Protein AF-A0A1Y2ZVZ2-F1 (afdb_monomer_lite)

Secondary structure (DSSP, 8-state):
-EEEEE-TTS-EEEEEEETTEEEEEEESSHHHHHHHHHHHHHHHHHGGG--HHHHHH--HHHHHHHT-HHHHHHTT--HHHHHHHHHHHHHHHHHTT-

Structure (mmCIF, N/CA/C/O backbone):
data_AF-A0A1Y2ZVZ2-F1
#
_entry.id   AF-A0A1Y2ZVZ2-F1
#
loop_
_atom_site.group_PDB
_atom_site.id
_atom_site.type_symbol
_atom_site.label_atom_id
_atom_site.label_alt_id
_atom_site.label_comp_id
_atom_site.label_asym_id
_atom_site.label_entity_id
_atom_site.label_seq_id
_atom_site.pdbx_PDB_ins_code
_atom_site.Cartn_x
_atom_site.Cartn_y
_atom_site.Cartn_z
_atom_site.occupancy
_atom_site.B_iso_or_equiv
_atom_site.auth_seq_id
_atom_site.auth_comp_id
_atom_site.auth_asym_id
_atom_site.auth_atom_id
_atom_site.pdbx_PDB_model_num
ATOM 1 N N . MET A 1 1 ? 9.977 -11.703 -2.933 1.00 66.88 1 MET A N 1
ATOM 2 C CA . MET A 1 1 ? 11.168 -11.322 -3.707 1.00 66.88 1 MET A CA 1
ATOM 3 C C . MET A 1 1 ? 10.697 -10.574 -4.926 1.00 66.88 1 MET A C 1
ATOM 5 O O . MET A 1 1 ? 9.974 -11.137 -5.746 1.00 66.88 1 MET A O 1
ATOM 9 N N . ALA A 1 2 ? 11.040 -9.295 -4.990 1.00 77.25 2 ALA A N 1
ATOM 10 C CA . ALA A 1 2 ? 10.897 -8.499 -6.187 1.00 77.25 2 ALA A CA 1
ATOM 11 C C . ALA A 1 2 ? 11.780 -9.041 -7.315 1.00 77.25 2 ALA A C 1
ATOM 13 O O . ALA A 1 2 ? 12.950 -9.361 -7.110 1.00 77.25 2 ALA A O 1
ATOM 14 N N . TYR A 1 3 ? 11.228 -9.098 -8.521 1.00 86.50 3 TYR A N 1
ATOM 15 C CA . TYR A 1 3 ? 11.958 -9.425 -9.734 1.00 86.50 3 TYR A CA 1
ATOM 16 C C . TYR A 1 3 ? 12.009 -8.208 -10.643 1.00 86.50 3 TYR A C 1
ATOM 18 O O . TYR A 1 3 ? 10.972 -7.665 -11.024 1.00 86.50 3 TYR A O 1
ATOM 26 N N . ILE A 1 4 ? 13.217 -7.801 -11.027 1.00 90.50 4 ILE A N 1
ATOM 27 C CA . ILE A 1 4 ? 13.415 -6.744 -12.015 1.00 90.50 4 ILE A CA 1
ATOM 28 C C . ILE A 1 4 ? 13.720 -7.394 -13.361 1.00 90.50 4 ILE A C 1
ATOM 30 O O . ILE A 1 4 ? 14.739 -8.060 -13.528 1.00 90.50 4 ILE A O 1
ATOM 34 N N . ARG A 1 5 ? 12.821 -7.216 -14.329 1.00 88.62 5 ARG A N 1
ATOM 35 C CA . ARG A 1 5 ? 12.978 -7.705 -15.698 1.00 88.62 5 ARG A CA 1
ATOM 36 C C . ARG A 1 5 ? 13.330 -6.538 -16.629 1.00 88.62 5 ARG A C 1
ATOM 38 O O . ARG A 1 5 ? 12.515 -5.621 -16.750 1.00 88.62 5 ARG A O 1
ATOM 45 N N . PRO A 1 6 ? 14.480 -6.563 -17.321 1.00 88.94 6 PRO A N 1
ATOM 46 C CA . PRO A 1 6 ? 14.759 -5.603 -18.383 1.00 88.94 6 PRO A CA 1
ATOM 47 C C . PRO A 1 6 ? 13.817 -5.840 -19.573 1.00 88.94 6 PRO A C 1
ATOM 49 O O . PRO A 1 6 ? 13.487 -6.980 -19.908 1.00 88.94 6 PRO A O 1
ATOM 52 N N . LEU A 1 7 ? 13.362 -4.759 -20.196 1.00 89.00 7 LEU A N 1
ATOM 53 C CA . LEU A 1 7 ? 12.498 -4.757 -21.372 1.00 89.00 7 LEU A CA 1
ATOM 54 C C . LEU A 1 7 ? 13.280 -4.267 -22.597 1.00 89.00 7 LEU A C 1
ATOM 56 O O . LEU A 1 7 ? 14.210 -3.472 -22.480 1.00 89.00 7 LEU A O 1
ATOM 60 N N . ALA A 1 8 ? 12.864 -4.708 -23.787 1.00 79.81 8 ALA A N 1
ATOM 61 C CA . ALA A 1 8 ? 13.531 -4.397 -25.057 1.00 79.81 8 ALA A CA 1
ATOM 62 C C . ALA A 1 8 ? 13.556 -2.895 -25.417 1.00 79.81 8 ALA A C 1
ATOM 64 O O . ALA A 1 8 ? 14.298 -2.481 -26.296 1.00 79.81 8 ALA A O 1
ATOM 65 N N . ASN A 1 9 ? 12.757 -2.074 -24.736 1.00 83.81 9 ASN A N 1
ATOM 66 C CA . ASN A 1 9 ? 12.656 -0.628 -24.924 1.00 83.81 9 ASN A CA 1
ATOM 67 C C . ASN A 1 9 ? 13.546 0.172 -23.949 1.00 83.81 9 ASN A C 1
ATOM 69 O O . ASN A 1 9 ? 13.205 1.307 -23.624 1.00 83.81 9 ASN A O 1
ATOM 73 N N . ASN A 1 10 ? 14.620 -0.419 -23.417 1.00 85.19 10 ASN A N 1
ATOM 74 C CA . ASN A 1 10 ? 15.478 0.149 -22.363 1.00 85.19 10 ASN A CA 1
ATOM 75 C C . ASN A 1 10 ? 14.755 0.498 -21.047 1.00 85.19 10 ASN A C 1
ATOM 77 O O . ASN A 1 10 ? 15.304 1.214 -20.214 1.00 85.19 10 ASN A O 1
ATOM 81 N N . HIS A 1 11 ? 13.542 -0.012 -20.829 1.00 92.25 11 HIS A N 1
ATOM 82 C CA . HIS A 1 11 ? 12.857 0.119 -19.547 1.00 92.25 11 HIS A CA 1
ATOM 83 C C . HIS A 1 11 ? 13.074 -1.125 -18.683 1.00 92.25 11 HIS A C 1
ATOM 85 O O . HIS A 1 11 ? 13.473 -2.191 -19.145 1.00 92.25 11 HIS A O 1
ATOM 91 N N . PHE A 1 12 ? 12.756 -0.999 -17.404 1.00 92.62 12 PHE A N 1
ATOM 92 C CA . PHE A 1 12 ? 12.868 -2.041 -16.399 1.00 92.62 12 PHE A CA 1
ATOM 93 C C . PHE A 1 12 ? 11.501 -2.243 -15.765 1.00 92.62 12 PHE A C 1
ATOM 95 O O . PHE A 1 12 ? 10.906 -1.307 -15.236 1.00 92.62 12 PHE A O 1
ATOM 102 N N . ARG A 1 13 ? 10.980 -3.466 -15.818 1.00 92.81 13 ARG A N 1
ATOM 103 C CA . ARG A 1 13 ? 9.747 -3.845 -15.133 1.00 92.81 13 ARG A CA 1
ATOM 104 C C . ARG A 1 13 ? 10.093 -4.427 -13.775 1.00 92.81 13 ARG A C 1
ATOM 106 O O . ARG A 1 13 ? 10.751 -5.457 -13.709 1.00 92.81 13 ARG A O 1
ATOM 113 N N . ALA A 1 14 ? 9.614 -3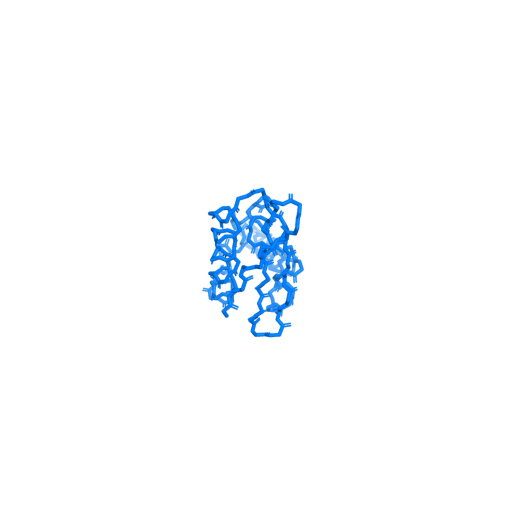.797 -12.717 1.00 93.31 14 ALA A N 1
ATOM 114 C CA . ALA A 1 14 ? 9.596 -4.383 -11.392 1.00 93.31 14 ALA A CA 1
ATOM 115 C C . ALA A 1 14 ? 8.316 -5.203 -11.212 1.00 93.31 14 ALA A C 1
ATOM 117 O O . ALA A 1 14 ? 7.225 -4.712 -11.503 1.00 93.31 14 ALA A O 1
ATOM 118 N N . ASP A 1 15 ? 8.450 -6.435 -10.737 1.00 91.44 15 ASP A N 1
ATOM 119 C CA . ASP A 1 15 ? 7.355 -7.340 -10.393 1.00 91.44 15 ASP A CA 1
ATOM 120 C C . ASP A 1 15 ? 7.528 -7.773 -8.934 1.00 91.44 15 ASP A C 1
ATOM 122 O O . ASP A 1 15 ? 8.496 -8.444 -8.580 1.00 91.44 15 ASP A O 1
ATOM 126 N N . VAL A 1 16 ? 6.615 -7.346 -8.068 1.00 90.31 16 VAL A N 1
ATOM 127 C CA . VAL A 1 16 ? 6.599 -7.686 -6.647 1.00 90.31 16 VAL A CA 1
ATOM 128 C C . VAL A 1 16 ? 5.500 -8.706 -6.416 1.00 90.31 16 VAL A C 1
ATOM 130 O O . VAL A 1 16 ? 4.320 -8.419 -6.631 1.00 90.31 16 VAL A O 1
ATOM 133 N N . ARG A 1 17 ? 5.899 -9.899 -5.965 1.00 89.06 17 ARG A N 1
ATOM 134 C CA . ARG A 1 17 ? 4.988 -10.971 -5.554 1.00 89.06 17 ARG A CA 1
ATOM 135 C C . ARG A 1 17 ? 5.282 -11.378 -4.124 1.00 89.06 17 ARG A C 1
ATOM 137 O O . ARG A 1 17 ? 6.348 -11.930 -3.838 1.00 89.06 17 ARG A O 1
ATOM 144 N N . MET A 1 18 ? 4.343 -11.105 -3.225 1.00 85.94 18 MET A N 1
ATOM 145 C CA . MET A 1 18 ? 4.498 -11.427 -1.809 1.00 85.94 18 MET A CA 1
ATOM 146 C C . MET A 1 18 ? 3.136 -11.605 -1.138 1.00 85.94 18 MET A C 1
ATOM 148 O O . MET A 1 18 ? 2.248 -10.791 -1.341 1.00 85.94 18 MET A O 1
ATOM 152 N N . LYS A 1 19 ? 2.962 -12.669 -0.338 1.00 80.56 19 LYS A N 1
ATOM 153 C CA . LYS A 1 19 ? 1.718 -12.948 0.414 1.00 80.56 19 LYS A CA 1
ATOM 154 C C . LYS A 1 19 ? 0.426 -12.892 -0.436 1.00 80.56 19 LYS A C 1
ATOM 156 O O . LYS A 1 19 ? -0.600 -12.421 0.029 1.00 80.56 19 LYS A O 1
ATOM 161 N N . GLY A 1 20 ? 0.474 -13.340 -1.695 1.00 83.06 20 GLY A N 1
ATOM 162 C CA . GLY A 1 20 ? -0.676 -13.293 -2.617 1.00 83.06 20 GLY A CA 1
ATOM 163 C C . GLY A 1 20 ? -0.910 -11.938 -3.301 1.00 83.06 20 GLY A C 1
ATOM 164 O O . GLY A 1 20 ? -1.729 -11.849 -4.210 1.00 83.06 20 GLY A O 1
ATOM 165 N N . ILE A 1 21 ? -0.149 -10.905 -2.937 1.00 86.38 21 ILE A N 1
ATOM 166 C CA . ILE A 1 21 ? -0.171 -9.590 -3.581 1.00 86.38 21 ILE A CA 1
ATOM 167 C C . ILE A 1 21 ? 0.755 -9.621 -4.792 1.00 86.38 21 ILE A C 1
ATOM 169 O O . ILE A 1 21 ? 1.909 -10.046 -4.690 1.00 86.38 21 ILE A O 1
ATOM 173 N N . VAL A 1 22 ? 0.248 -9.147 -5.931 1.00 89.19 22 VAL A N 1
ATOM 174 C CA . VAL A 1 22 ? 1.002 -9.000 -7.179 1.00 89.19 22 VAL A CA 1
ATOM 175 C C . VAL A 1 22 ? 0.909 -7.549 -7.632 1.00 89.19 22 VAL A C 1
ATOM 177 O O . VAL A 1 22 ? -0.157 -7.080 -8.025 1.00 89.19 22 VAL A O 1
ATOM 180 N N . LYS A 1 23 ? 2.033 -6.833 -7.601 1.00 88.62 23 LYS A N 1
ATOM 181 C CA . LYS A 1 23 ? 2.144 -5.463 -8.114 1.00 88.62 23 LYS A CA 1
ATOM 182 C C . LYS A 1 23 ? 3.280 -5.410 -9.117 1.00 88.62 23 LYS A C 1
ATOM 184 O O . LYS A 1 23 ? 4.334 -6.001 -8.909 1.00 88.62 23 LYS A O 1
ATOM 189 N N . ASN A 1 24 ? 3.077 -4.699 -10.216 1.00 91.19 24 ASN A N 1
ATOM 190 C CA . ASN A 1 24 ? 4.123 -4.517 -11.206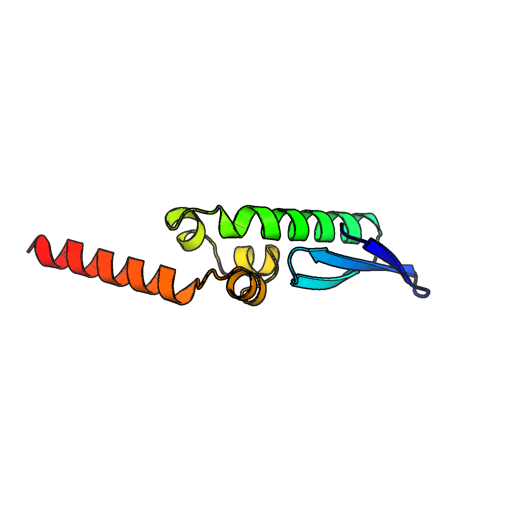 1.00 91.19 24 ASN A CA 1
ATOM 191 C C . ASN A 1 24 ? 4.079 -3.116 -11.803 1.00 91.19 24 ASN A C 1
ATOM 193 O O . ASN A 1 24 ? 3.006 -2.540 -11.962 1.00 91.19 24 ASN A O 1
ATOM 197 N N . LYS A 1 25 ? 5.256 -2.572 -12.107 1.00 90.06 25 LYS A N 1
ATOM 198 C CA . LYS A 1 25 ? 5.404 -1.232 -12.675 1.00 90.06 25 LYS A CA 1
ATOM 199 C C . LYS A 1 25 ? 6.680 -1.143 -13.503 1.00 90.06 25 LYS A C 1
ATOM 201 O O . LYS A 1 25 ? 7.667 -1.821 -13.222 1.00 90.06 25 LYS A O 1
ATOM 206 N N . THR A 1 26 ? 6.647 -0.337 -14.556 1.00 92.94 26 THR A N 1
ATOM 207 C CA . THR A 1 26 ? 7.780 -0.109 -15.460 1.00 92.94 26 THR A CA 1
ATOM 208 C C . THR A 1 26 ? 8.459 1.221 -15.172 1.00 92.94 26 THR A C 1
ATOM 210 O O . THR A 1 26 ? 7.790 2.220 -14.922 1.00 92.94 26 THR A O 1
ATOM 213 N N . PHE A 1 27 ? 9.786 1.232 -15.255 1.00 93.25 27 PHE A N 1
ATOM 214 C CA . PHE A 1 27 ? 10.646 2.368 -14.946 1.00 93.25 27 PHE A CA 1
ATOM 215 C C . PHE A 1 27 ? 11.716 2.549 -16.023 1.00 93.25 27 PHE A C 1
ATOM 217 O O . PHE A 1 27 ? 12.106 1.571 -16.656 1.00 93.25 27 PHE A O 1
ATOM 224 N N . PRO A 1 28 ? 12.234 3.768 -16.224 1.00 92.69 28 PRO A N 1
ATOM 225 C CA . PRO A 1 28 ? 13.289 4.016 -17.205 1.00 92.69 28 PRO A CA 1
ATOM 226 C C . PRO A 1 28 ? 14.667 3.499 -16.758 1.00 92.69 28 PRO A C 1
ATOM 228 O O . PRO A 1 28 ? 15.548 3.323 -17.589 1.00 92.69 28 PRO A O 1
ATOM 231 N N . THR A 1 29 ? 14.881 3.244 -15.460 1.00 93.19 29 THR A N 1
ATOM 232 C CA . THR A 1 29 ? 16.165 2.749 -14.937 1.00 93.19 29 THR A CA 1
ATOM 233 C C . THR A 1 29 ? 15.977 1.595 -13.957 1.00 93.19 29 THR A C 1
ATOM 235 O O . THR A 1 29 ? 14.969 1.508 -13.249 1.00 93.19 29 THR A O 1
ATOM 238 N N . GLN A 1 30 ? 16.981 0.716 -13.887 1.00 91.81 30 GLN A N 1
ATOM 239 C CA . GLN A 1 30 ? 16.994 -0.419 -12.963 1.00 91.81 30 GLN A CA 1
ATOM 240 C C . GLN A 1 30 ? 16.947 0.037 -11.504 1.00 91.81 30 GLN A C 1
ATOM 242 O O . GLN A 1 30 ? 16.250 -0.572 -10.701 1.00 91.81 30 GLN A O 1
ATOM 247 N N . ILE A 1 31 ? 17.654 1.123 -11.171 1.00 92.75 31 ILE A N 1
ATOM 248 C CA . ILE A 1 31 ? 17.720 1.664 -9.807 1.00 92.75 31 ILE A CA 1
ATOM 249 C C . ILE A 1 31 ? 16.327 2.094 -9.339 1.00 92.75 31 ILE A C 1
ATOM 251 O O . ILE A 1 31 ? 15.921 1.746 -8.235 1.00 92.75 31 ILE A O 1
ATOM 255 N N . LEU A 1 32 ? 15.563 2.786 -10.193 1.00 93.12 32 LEU A N 1
ATOM 256 C CA . LEU A 1 32 ? 14.192 3.190 -9.869 1.00 93.12 32 LEU A CA 1
ATOM 257 C C . LEU A 1 32 ? 13.263 1.982 -9.727 1.00 93.12 32 LEU A C 1
ATOM 259 O O . LEU A 1 32 ? 12.457 1.938 -8.800 1.00 93.12 32 LEU A O 1
ATOM 263 N N . ALA A 1 33 ? 13.403 0.988 -10.609 1.00 92.38 33 ALA A N 1
ATOM 264 C CA . ALA A 1 33 ? 12.637 -0.250 -10.524 1.00 92.38 33 ALA A CA 1
ATOM 265 C C . ALA A 1 33 ? 12.915 -1.001 -9.215 1.00 92.38 33 ALA A C 1
ATOM 267 O O . ALA A 1 33 ? 11.979 -1.423 -8.541 1.00 92.38 33 ALA A O 1
ATOM 268 N N . GLN A 1 34 ? 14.189 -1.117 -8.834 1.00 92.00 34 GLN A N 1
ATOM 269 C CA . GLN A 1 34 ? 14.611 -1.774 -7.602 1.00 92.00 34 GLN A CA 1
ATOM 270 C C . GLN A 1 34 ? 14.128 -1.015 -6.364 1.00 92.00 34 GLN A C 1
ATOM 272 O O . GLN A 1 34 ? 13.543 -1.630 -5.479 1.00 92.00 34 GLN A O 1
ATOM 277 N N . ALA A 1 35 ? 14.315 0.308 -6.318 1.00 92.94 35 ALA A N 1
ATOM 278 C CA . ALA A 1 35 ? 13.892 1.139 -5.192 1.00 92.94 35 ALA A CA 1
ATOM 279 C C . ALA A 1 35 ? 12.372 1.101 -4.986 1.00 92.94 35 ALA A C 1
ATOM 281 O O . ALA A 1 35 ? 11.900 0.992 -3.856 1.00 92.94 35 ALA A O 1
ATOM 282 N N . TRP A 1 36 ? 11.593 1.145 -6.072 1.00 93.12 36 TRP A N 1
ATOM 283 C CA . TRP A 1 36 ? 10.146 0.974 -5.983 1.00 93.12 36 TRP A CA 1
ATOM 284 C C . TRP A 1 36 ? 9.778 -0.414 -5.462 1.00 93.12 36 TRP A C 1
ATOM 286 O O . TRP A 1 36 ? 8.930 -0.529 -4.583 1.00 93.12 36 TRP A O 1
ATOM 296 N N . ALA A 1 37 ? 10.418 -1.464 -5.973 1.00 92.25 37 ALA A N 1
ATOM 297 C CA . ALA A 1 37 ? 10.088 -2.822 -5.579 1.00 92.25 37 ALA A CA 1
ATOM 298 C C . ALA A 1 37 ? 10.406 -3.094 -4.100 1.00 92.25 37 ALA A C 1
ATOM 300 O O . ALA A 1 37 ? 9.573 -3.658 -3.395 1.00 92.25 37 ALA A O 1
ATOM 301 N N . ASP A 1 38 ? 11.561 -2.619 -3.626 1.00 92.12 38 ASP A N 1
ATOM 302 C CA . ASP A 1 38 ? 11.977 -2.709 -2.224 1.00 92.12 38 ASP A CA 1
ATOM 303 C C . ASP A 1 38 ? 11.006 -1.952 -1.308 1.00 92.12 38 ASP A C 1
ATOM 305 O O . ASP A 1 38 ? 10.538 -2.491 -0.305 1.00 92.12 38 ASP A O 1
ATOM 309 N N . LYS A 1 39 ? 10.585 -0.748 -1.726 1.00 91.69 39 LYS A N 1
ATOM 310 C CA . LYS A 1 39 ? 9.567 0.034 -1.018 1.00 91.69 39 LYS A CA 1
ATOM 311 C C . LYS A 1 39 ? 8.240 -0.718 -0.906 1.00 91.69 39 LYS A C 1
ATOM 313 O O . LYS A 1 39 ? 7.683 -0.773 0.184 1.00 91.69 39 LYS A O 1
ATOM 318 N N . ILE A 1 40 ? 7.743 -1.317 -1.990 1.00 91.75 40 ILE A N 1
ATOM 319 C CA . ILE A 1 40 ? 6.493 -2.095 -1.956 1.00 91.75 40 ILE A CA 1
ATOM 320 C C . ILE A 1 40 ? 6.645 -3.341 -1.074 1.00 91.75 40 ILE A C 1
ATOM 322 O O . ILE A 1 40 ? 5.751 -3.635 -0.281 1.00 91.75 40 ILE A O 1
ATOM 326 N N . GLU A 1 41 ? 7.766 -4.065 -1.158 1.00 90.94 41 GLU A N 1
ATOM 327 C CA . GLU A 1 41 ? 8.025 -5.215 -0.279 1.00 90.94 41 GLU A CA 1
ATOM 328 C C . GLU A 1 41 ? 8.073 -4.805 1.199 1.00 90.94 41 GLU A C 1
ATOM 330 O O . GLU A 1 41 ? 7.542 -5.521 2.053 1.00 90.94 41 GLU A O 1
ATOM 335 N N . LEU A 1 42 ? 8.662 -3.647 1.509 1.00 90.81 42 LEU A N 1
ATOM 336 C CA . LEU A 1 42 ? 8.652 -3.076 2.850 1.00 90.81 42 LEU A CA 1
ATOM 337 C C . LEU A 1 42 ? 7.228 -2.705 3.276 1.00 90.81 42 LEU A C 1
ATOM 339 O O . LEU A 1 42 ? 6.799 -3.123 4.345 1.00 90.81 4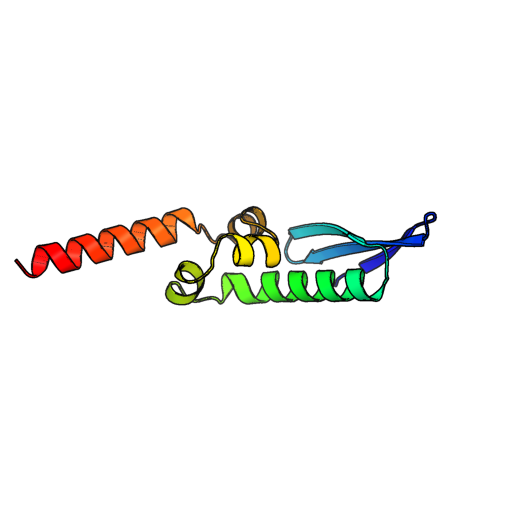2 LE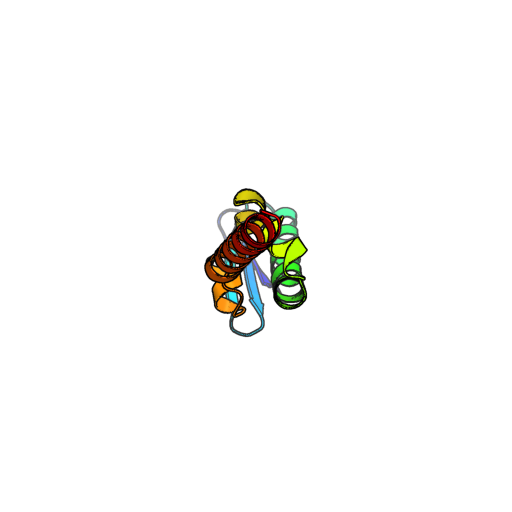U A O 1
ATOM 343 N N . SER A 1 43 ? 6.460 -2.007 2.439 1.00 91.06 43 SER A N 1
ATOM 344 C CA . SER A 1 43 ? 5.068 -1.649 2.730 1.00 91.06 43 SER A CA 1
ATOM 345 C C . SER A 1 43 ? 4.200 -2.880 3.007 1.00 91.06 43 SER A C 1
ATOM 347 O O . SER A 1 43 ? 3.478 -2.891 3.999 1.00 91.06 43 SER A O 1
ATOM 349 N N . ILE A 1 44 ? 4.339 -3.962 2.233 1.00 90.56 44 ILE A N 1
ATOM 350 C CA . ILE A 1 44 ? 3.628 -5.237 2.464 1.00 90.56 44 ILE A CA 1
ATOM 351 C C . ILE A 1 44 ? 3.940 -5.839 3.844 1.00 90.56 44 ILE A C 1
ATOM 353 O O . ILE A 1 44 ? 3.096 -6.504 4.450 1.00 90.56 44 ILE A O 1
ATOM 357 N N . LYS A 1 45 ? 5.158 -5.634 4.352 1.00 89.44 45 LYS A N 1
ATOM 358 C CA . LYS A 1 45 ? 5.566 -6.094 5.687 1.00 89.44 45 LYS A CA 1
ATOM 359 C C . LYS A 1 45 ? 5.122 -5.134 6.786 1.00 89.44 45 LYS A C 1
ATOM 361 O O . LYS A 1 45 ? 4.754 -5.597 7.859 1.00 89.44 45 LYS A O 1
ATOM 366 N N . THR A 1 46 ? 5.158 -3.831 6.531 1.00 90.50 46 THR A N 1
ATOM 367 C CA . THR A 1 46 ? 4.918 -2.796 7.539 1.00 90.50 46 THR A CA 1
ATOM 368 C C . THR A 1 46 ? 3.434 -2.528 7.757 1.00 90.50 46 THR A C 1
ATOM 370 O O . THR A 1 46 ? 3.025 -2.475 8.906 1.00 90.50 46 THR A O 1
ATOM 373 N N . ILE A 1 47 ? 2.617 -2.425 6.699 1.00 90.06 47 ILE A N 1
ATOM 374 C CA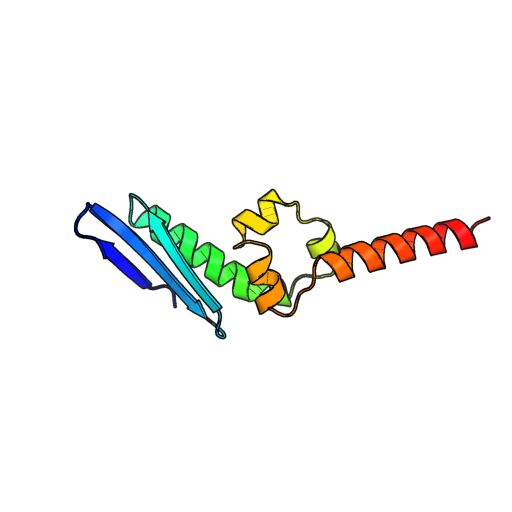 . ILE A 1 47 ? 1.176 -2.102 6.779 1.00 90.06 47 ILE A CA 1
ATOM 375 C C . ILE A 1 47 ? 0.412 -2.935 7.825 1.00 90.06 47 ILE A C 1
ATOM 377 O O . ILE A 1 47 ? -0.238 -2.324 8.669 1.00 90.06 47 ILE A O 1
ATOM 381 N N . PRO A 1 48 ? 0.500 -4.282 7.856 1.00 87.50 48 PRO A N 1
ATOM 382 C CA . PRO A 1 48 ? -0.224 -5.078 8.854 1.00 87.50 48 PRO A CA 1
ATOM 383 C C . PRO A 1 48 ? 0.324 -4.932 10.284 1.00 87.50 48 PRO A C 1
ATOM 385 O O . PRO A 1 48 ? -0.311 -5.390 11.225 1.00 87.50 48 PRO A O 1
ATOM 388 N N . ASN A 1 49 ? 1.504 -4.329 10.455 1.00 89.38 49 ASN A N 1
ATOM 389 C CA . ASN A 1 49 ? 2.118 -4.047 11.754 1.00 89.38 49 ASN A CA 1
ATOM 390 C C . ASN A 1 49 ? 1.974 -2.571 12.168 1.00 89.38 49 ASN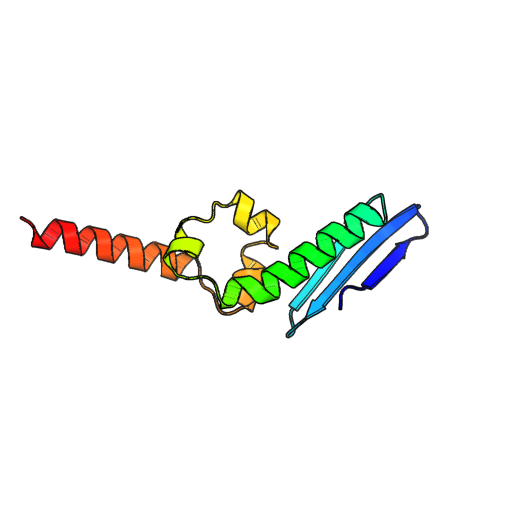 A C 1
ATOM 392 O O . ASN A 1 49 ? 2.481 -2.189 13.221 1.00 89.38 49 ASN A O 1
ATOM 396 N N . LEU A 1 50 ? 1.341 -1.724 11.347 1.00 88.62 50 LEU A N 1
ATOM 397 C CA . LEU A 1 50 ? 1.109 -0.328 11.700 1.00 88.62 50 LEU A CA 1
ATOM 398 C C . LEU A 1 50 ? -0.006 -0.224 12.736 1.00 88.62 50 LEU A C 1
ATOM 400 O O . LEU A 1 50 ? -1.064 -0.835 12.609 1.00 88.62 50 LEU A O 1
ATOM 404 N N . GLU A 1 51 ? 0.217 0.621 13.736 1.00 87.62 51 GLU A N 1
ATOM 405 C CA . GLU A 1 51 ? -0.817 0.962 14.702 1.00 87.62 51 GLU A CA 1
ATOM 406 C C . GLU A 1 51 ? -1.879 1.874 14.081 1.00 87.62 51 GLU A C 1
ATOM 408 O O . GLU A 1 51 ? -1.620 2.635 13.144 1.00 87.62 51 GLU A O 1
ATOM 413 N N . GLN A 1 52 ? -3.073 1.860 14.670 1.00 83.69 52 GLN A N 1
ATOM 414 C CA . GLN A 1 52 ? -4.201 2.685 14.243 1.00 83.69 52 GLN A CA 1
ATOM 415 C C . GLN A 1 52 ? -3.830 4.172 14.122 1.00 83.69 52 GLN A C 1
ATOM 417 O O . GLN A 1 52 ? -4.162 4.801 13.121 1.00 83.69 52 GLN A O 1
ATOM 422 N N . SER A 1 53 ? -3.069 4.721 15.072 1.00 85.69 53 SER A N 1
ATOM 423 C CA . SER A 1 53 ? -2.591 6.112 15.030 1.00 85.69 53 SER A CA 1
ATOM 424 C C . SER A 1 53 ? -1.709 6.410 13.815 1.00 85.69 53 SER A C 1
ATOM 426 O O . SER A 1 53 ? -1.806 7.489 13.237 1.00 85.69 53 SER A O 1
ATOM 428 N N . GLN A 1 54 ? -0.868 5.457 13.401 1.00 89.19 54 GLN A N 1
ATOM 429 C CA . GLN A 1 54 ? -0.018 5.604 12.218 1.00 89.19 54 GLN A CA 1
ATOM 430 C C . GLN A 1 54 ? -0.862 5.544 10.945 1.00 89.19 54 GLN A C 1
ATOM 432 O O . GLN A 1 54 ? -0.720 6.401 10.082 1.00 89.19 54 GLN A O 1
ATOM 437 N N . LEU A 1 55 ? -1.795 4.590 10.860 1.00 88.19 55 LEU A N 1
ATOM 438 C CA . LEU A 1 55 ? -2.716 4.446 9.725 1.00 88.19 55 LEU A CA 1
ATOM 439 C C . LEU A 1 55 ? -3.615 5.678 9.541 1.00 88.19 55 LEU A C 1
ATOM 441 O O . LEU A 1 55 ? -3.918 6.063 8.414 1.00 88.19 55 LEU A O 1
ATOM 445 N N . LEU A 1 56 ? -4.011 6.321 10.641 1.00 87.44 56 LEU A N 1
ATOM 446 C CA . LEU A 1 56 ? -4.769 7.575 10.635 1.00 87.44 56 LEU A CA 1
ATOM 447 C C . LEU A 1 56 ? -3.929 8.778 10.191 1.00 87.44 56 LEU A C 1
ATOM 449 O O . LEU A 1 56 ? -4.479 9.698 9.589 1.00 87.44 56 LEU A O 1
ATOM 453 N N . ALA A 1 57 ? -2.626 8.771 10.483 1.00 89.12 57 ALA A N 1
ATOM 454 C CA . ALA A 1 57 ? -1.698 9.834 10.105 1.00 89.12 57 ALA A CA 1
ATOM 455 C C . ALA A 1 57 ? -1.259 9.767 8.631 1.00 89.12 57 ALA A C 1
ATOM 457 O O . ALA A 1 57 ? -0.718 10.746 8.120 1.00 89.12 57 ALA A O 1
ATOM 458 N N . LEU A 1 58 ? -1.488 8.641 7.945 1.00 89.31 58 LEU A N 1
ATOM 459 C CA . LEU A 1 58 ? -1.178 8.501 6.523 1.00 89.31 58 LEU A CA 1
ATOM 460 C C . LEU A 1 58 ? -2.067 9.416 5.672 1.00 89.31 58 LEU A C 1
ATOM 462 O O . LEU A 1 58 ? -3.303 9.336 5.719 1.00 89.31 58 LEU A O 1
ATOM 466 N N . SER A 1 59 ? -1.425 10.231 4.837 1.00 89.94 59 SER A N 1
ATOM 467 C CA . SER A 1 59 ? -2.096 11.021 3.805 1.00 89.94 59 SER A CA 1
ATOM 468 C C . SER A 1 59 ? -2.386 10.160 2.575 1.00 89.94 59 SER A C 1
ATOM 470 O O . SER A 1 59 ? -1.766 9.117 2.369 1.00 89.94 59 SER A O 1
ATOM 472 N N . ASP A 1 60 ? -3.273 10.618 1.693 1.00 88.31 60 ASP A N 1
ATOM 473 C CA . ASP A 1 60 ? -3.572 9.914 0.436 1.00 88.31 60 ASP A CA 1
ATOM 474 C C . ASP A 1 60 ? -2.320 9.748 -0.447 1.00 88.31 60 ASP A C 1
ATOM 476 O O . ASP A 1 60 ? -2.136 8.716 -1.089 1.00 88.31 60 ASP A O 1
ATOM 480 N N . ALA A 1 61 ? -1.397 10.718 -0.399 1.00 89.44 61 ALA A N 1
ATOM 481 C CA . ALA A 1 61 ? -0.096 10.632 -1.063 1.00 89.44 61 ALA A CA 1
ATOM 482 C C . ALA A 1 61 ? 0.816 9.544 -0.464 1.00 89.44 61 ALA A C 1
ATOM 484 O O . ALA A 1 61 ? 1.521 8.858 -1.206 1.00 89.44 61 ALA A O 1
ATOM 485 N N . ASP A 1 62 ? 0.797 9.356 0.859 1.00 89.50 62 ASP A N 1
ATOM 486 C CA . ASP A 1 62 ? 1.558 8.289 1.516 1.00 89.50 62 ASP A CA 1
ATOM 487 C C . ASP A 1 62 ? 0.986 6.924 1.136 1.00 89.50 62 ASP A C 1
ATOM 489 O O . ASP A 1 62 ? 1.732 6.021 0.757 1.00 89.50 62 ASP A O 1
ATOM 493 N N . ILE A 1 63 ? -0.344 6.803 1.158 1.00 89.81 63 ILE A N 1
ATOM 494 C CA . ILE A 1 63 ? -1.071 5.590 0.779 1.00 89.81 63 ILE A CA 1
ATOM 495 C C . ILE A 1 63 ? -0.753 5.199 -0.669 1.00 89.81 63 ILE A C 1
ATOM 497 O O . ILE A 1 63 ? -0.384 4.048 -0.918 1.00 89.81 63 ILE A O 1
ATOM 501 N N . ASP A 1 64 ? -0.816 6.141 -1.616 1.00 89.38 64 ASP A N 1
ATOM 502 C CA . ASP A 1 64 ? -0.419 5.912 -3.013 1.00 89.38 64 ASP A CA 1
ATOM 503 C C . ASP A 1 64 ? 1.039 5.440 -3.111 1.00 89.38 64 ASP A C 1
ATOM 505 O O . ASP A 1 64 ? 1.341 4.406 -3.714 1.00 89.38 64 ASP A O 1
ATOM 509 N N . SER A 1 65 ? 1.944 6.133 -2.416 1.00 87.19 65 SER A N 1
ATOM 510 C CA . SER A 1 65 ? 3.373 5.826 -2.446 1.00 87.19 65 SER A CA 1
ATOM 511 C C . SER A 1 65 ? 3.727 4.479 -1.802 1.00 87.19 65 SER A C 1
ATOM 513 O O . SER A 1 65 ? 4.758 3.892 -2.143 1.00 87.19 65 SER A O 1
ATOM 515 N N . MET A 1 66 ? 2.896 3.977 -0.886 1.00 88.12 66 MET A N 1
ATOM 516 C CA . MET A 1 66 ? 3.026 2.652 -0.269 1.00 88.12 66 MET A CA 1
ATOM 517 C C . MET A 1 66 ? 2.459 1.520 -1.137 1.00 88.12 66 MET A C 1
ATOM 519 O O . MET A 1 66 ? 2.701 0.356 -0.835 1.00 88.12 66 MET A O 1
ATOM 523 N N . GLY A 1 67 ? 1.751 1.828 -2.228 1.00 86.69 67 GLY A N 1
ATOM 524 C CA . GLY A 1 67 ? 1.177 0.833 -3.144 1.00 86.69 67 GLY A CA 1
ATOM 525 C C . GLY A 1 67 ? -0.321 0.993 -3.415 1.00 86.69 67 GLY A C 1
ATOM 526 O O . GLY A 1 67 ? -0.901 0.142 -4.103 1.00 86.69 67 GLY A O 1
ATOM 527 N N . GLY A 1 68 ? -0.919 2.075 -2.910 1.00 89.81 68 GLY A N 1
ATOM 528 C CA . GLY A 1 68 ? -2.320 2.443 -3.079 1.00 89.81 68 GLY A CA 1
ATOM 529 C C . GLY A 1 68 ? -3.254 1.760 -2.084 1.00 89.81 68 GLY A C 1
ATOM 530 O O . GLY A 1 68 ? -2.906 0.759 -1.462 1.00 89.81 68 GLY A O 1
ATOM 531 N N . GLU A 1 69 ? -4.479 2.273 -1.972 1.00 88.94 69 GLU A N 1
ATOM 532 C CA . GLU A 1 69 ? -5.514 1.760 -1.059 1.00 88.94 69 GLU A CA 1
ATOM 533 C C . GLU A 1 69 ? -5.836 0.276 -1.280 1.00 88.94 69 GLU A C 1
ATOM 535 O O . GLU A 1 69 ? -6.143 -0.449 -0.335 1.00 88.94 69 GLU A O 1
ATOM 540 N N . GLU A 1 70 ? -5.728 -0.203 -2.522 1.00 88.56 70 GLU A N 1
ATOM 541 C CA . GLU A 1 70 ? -5.901 -1.621 -2.843 1.00 88.56 70 GLU A CA 1
ATOM 542 C C . GLU A 1 70 ? -4.942 -2.512 -2.052 1.00 88.56 70 GLU A C 1
ATOM 544 O O . GLU A 1 70 ? -5.328 -3.601 -1.638 1.00 88.56 70 GLU A O 1
ATOM 549 N N . LEU A 1 71 ? -3.705 -2.056 -1.821 1.00 89.19 71 LEU A N 1
ATOM 550 C CA . LEU A 1 71 ? -2.722 -2.825 -1.068 1.00 89.19 71 LEU A CA 1
ATOM 551 C C . LEU A 1 71 ? -3.159 -3.009 0.386 1.00 89.19 71 LEU A C 1
ATOM 553 O O . LEU A 1 71 ? -3.040 -4.103 0.929 1.00 89.19 71 LEU A O 1
ATOM 557 N N . PHE A 1 72 ? -3.691 -1.950 0.996 1.00 91.00 72 PHE A N 1
ATOM 558 C CA . PHE A 1 72 ? -4.204 -1.985 2.362 1.00 91.00 72 PHE A CA 1
ATOM 559 C C . PHE A 1 72 ? -5.381 -2.955 2.460 1.00 91.00 72 PHE A C 1
ATOM 561 O O . PHE A 1 72 ? -5.359 -3.848 3.302 1.00 91.00 72 PHE A O 1
ATOM 568 N N . LYS A 1 73 ? -6.329 -2.885 1.516 1.00 89.06 73 LYS A N 1
ATOM 569 C CA . LYS A 1 73 ? -7.453 -3.831 1.438 1.00 89.06 73 LYS A CA 1
ATOM 570 C C . LYS A 1 73 ? -6.995 -5.282 1.269 1.00 89.06 73 LYS A C 1
ATOM 572 O O . LYS A 1 73 ? -7.522 -6.165 1.932 1.00 89.06 73 LYS A O 1
ATOM 577 N N . GLN A 1 74 ? -5.999 -5.542 0.419 1.00 89.00 74 GLN A N 1
ATOM 578 C CA . GLN A 1 74 ? -5.432 -6.889 0.243 1.00 89.00 74 GLN A CA 1
ATOM 579 C C . GLN A 1 74 ? -4.720 -7.416 1.496 1.00 89.00 74 GLN A C 1
ATOM 581 O O . GLN A 1 74 ? -4.570 -8.626 1.648 1.00 89.00 74 GLN A O 1
ATOM 586 N N . LEU A 1 75 ? -4.270 -6.518 2.371 1.00 88.88 75 LEU A N 1
ATOM 587 C CA . LEU A 1 75 ? -3.648 -6.832 3.655 1.00 88.88 75 LEU A CA 1
ATOM 588 C C . LEU A 1 75 ? -4.658 -6.859 4.811 1.00 88.88 75 LEU A C 1
ATOM 590 O O . LEU A 1 75 ? -4.230 -6.901 5.960 1.00 88.88 75 LEU A O 1
ATOM 594 N N . ASP A 1 76 ? -5.961 -6.852 4.508 1.00 88.25 76 ASP A N 1
ATOM 595 C CA . ASP A 1 76 ? -7.057 -6.817 5.487 1.00 88.25 76 ASP A CA 1
ATOM 596 C C . ASP A 1 76 ? -7.067 -5.540 6.355 1.00 88.25 76 ASP A C 1
ATOM 598 O O . ASP A 1 76 ? -7.591 -5.507 7.464 1.00 88.25 76 ASP A O 1
ATOM 602 N N . VAL A 1 77 ? -6.486 -4.447 5.848 1.00 88.81 77 VAL A N 1
ATOM 603 C CA . VAL A 1 77 ? -6.460 -3.138 6.512 1.00 88.81 77 VAL A CA 1
ATOM 604 C C . VAL A 1 77 ? -7.454 -2.201 5.831 1.00 88.81 77 VAL A C 1
ATOM 606 O O . VAL A 1 77 ? -7.177 -1.627 4.776 1.00 88.81 77 VAL A O 1
ATOM 609 N N . ASP A 1 78 ? -8.618 -2.007 6.452 1.00 88.88 78 ASP A N 1
ATOM 610 C CA . ASP A 1 78 ? -9.641 -1.092 5.942 1.00 88.88 78 ASP A CA 1
ATOM 611 C C . ASP A 1 78 ? -9.466 0.327 6.513 1.00 88.88 78 ASP A C 1
ATOM 613 O O . ASP A 1 78 ? -9.918 0.664 7.610 1.00 88.88 78 ASP A O 1
ATOM 617 N N . LEU A 1 79 ? -8.786 1.185 5.746 1.00 87.44 79 LEU A N 1
ATOM 618 C CA . LEU A 1 79 ? -8.511 2.574 6.134 1.00 87.44 79 LEU A CA 1
ATOM 619 C C . LEU A 1 79 ? -9.791 3.383 6.394 1.00 87.44 79 LEU A C 1
ATOM 621 O O . LEU A 1 79 ? -9.787 4.292 7.228 1.00 87.44 79 LEU A O 1
ATOM 625 N N . PHE A 1 80 ? -10.887 3.066 5.699 1.00 86.75 80 PHE A N 1
ATOM 626 C CA . PHE A 1 80 ? -12.162 3.751 5.883 1.00 86.75 80 PHE A CA 1
ATOM 627 C C . PHE A 1 80 ? -12.776 3.413 7.243 1.00 86.75 80 PHE A C 1
ATOM 629 O O . PHE A 1 80 ? -13.119 4.328 7.994 1.00 86.75 80 PHE A O 1
ATOM 636 N N . ALA A 1 81 ? -12.853 2.127 7.596 1.00 86.75 81 ALA A N 1
ATOM 637 C CA . ALA A 1 81 ? -13.335 1.671 8.895 1.00 86.75 81 ALA A CA 1
ATOM 638 C C . ALA A 1 81 ? -12.515 2.284 10.038 1.00 86.75 81 ALA A C 1
ATOM 640 O O . ALA A 1 81 ? -13.095 2.807 10.989 1.00 86.75 81 ALA A O 1
ATOM 641 N N . ILE A 1 82 ? -11.186 2.312 9.894 1.00 87.31 82 ILE A N 1
ATOM 642 C CA . ILE A 1 82 ? -10.255 2.886 10.874 1.00 87.31 82 ILE A CA 1
ATOM 643 C C . ILE A 1 82 ? -10.482 4.394 11.060 1.00 87.31 82 ILE A C 1
ATOM 645 O O . ILE A 1 82 ? -10.579 4.882 12.188 1.00 87.31 82 ILE A O 1
ATOM 649 N N . ARG A 1 83 ? -10.588 5.154 9.961 1.00 88.00 83 ARG A N 1
ATOM 650 C CA . ARG A 1 83 ? -10.862 6.602 10.001 1.00 88.00 83 ARG A CA 1
ATOM 651 C C . ARG A 1 83 ? -12.247 6.894 10.578 1.00 88.00 83 ARG A C 1
ATOM 653 O O . ARG A 1 83 ? -12.412 7.865 11.317 1.00 88.00 83 ARG A O 1
ATOM 660 N N . ASN A 1 84 ? -13.240 6.068 10.261 1.00 87.56 84 ASN A N 1
ATOM 661 C CA . ASN A 1 84 ? -14.602 6.240 10.749 1.00 87.56 84 ASN A CA 1
ATOM 662 C C . ASN A 1 84 ? -14.727 5.924 12.248 1.00 87.56 84 ASN A C 1
ATOM 664 O O . ASN A 1 84 ? -15.330 6.706 12.982 1.00 87.56 84 ASN A O 1
ATOM 668 N N . SER A 1 85 ? -14.114 4.836 12.728 1.00 85.69 85 SER A N 1
ATOM 669 C CA . SER A 1 85 ? -14.112 4.491 14.154 1.00 85.69 85 SER A CA 1
ATOM 670 C C . SER A 1 85 ? -13.438 5.577 14.994 1.00 85.69 85 SER A C 1
ATOM 672 O O . SER A 1 85 ? -13.982 5.980 16.018 1.00 85.69 85 SER A O 1
ATOM 674 N N . ALA A 1 86 ? -12.314 6.124 14.518 1.00 85.69 86 ALA A N 1
ATOM 675 C CA . ALA A 1 86 ? -11.612 7.213 15.194 1.00 85.69 86 ALA A CA 1
ATOM 676 C C . ALA A 1 86 ? -12.459 8.496 15.287 1.00 85.69 86 ALA A C 1
ATOM 678 O O . ALA A 1 86 ? -12.487 9.154 16.326 1.00 85.69 86 ALA A O 1
ATOM 679 N N . LYS A 1 87 ? -13.204 8.840 14.226 1.00 85.50 87 LYS A N 1
ATOM 680 C CA . LYS A 1 87 ? -14.141 9.977 14.251 1.00 85.50 87 LYS A CA 1
ATOM 681 C C . LYS A 1 87 ? -15.265 9.770 15.267 1.00 85.50 87 LYS A C 1
ATOM 683 O O . LYS A 1 87 ? -15.585 10.696 16.007 1.00 85.50 87 LYS A O 1
ATOM 688 N N . LEU A 1 88 ? -15.857 8.576 15.312 1.00 85.19 88 LEU A N 1
ATOM 689 C CA . LEU A 1 88 ? -16.923 8.253 16.266 1.00 85.19 88 LEU A CA 1
ATOM 690 C C . LEU A 1 88 ? -16.429 8.311 17.715 1.00 85.19 88 LEU A C 1
ATOM 692 O O . LEU A 1 88 ? -17.128 8.836 18.581 1.00 85.19 88 LEU A O 1
ATOM 696 N N . GLU A 1 89 ? -15.216 7.825 17.974 1.00 84.75 89 GLU A N 1
ATOM 697 C CA . GLU A 1 89 ? -14.596 7.917 19.294 1.00 84.75 89 GLU A CA 1
ATOM 698 C C . GLU A 1 89 ? -14.375 9.379 19.707 1.00 84.75 89 GLU A C 1
ATOM 700 O O . GLU A 1 89 ? -14.784 9.772 20.801 1.00 84.75 89 GLU A O 1
ATOM 705 N N . ALA A 1 90 ? -13.840 10.213 18.809 1.00 82.81 90 ALA A N 1
ATOM 706 C CA . ALA A 1 90 ? -13.649 11.640 19.062 1.00 82.81 90 ALA A CA 1
ATOM 707 C C . ALA A 1 90 ? -14.971 12.356 19.400 1.00 82.81 90 ALA A C 1
ATOM 709 O O . ALA A 1 90 ? -15.023 13.156 20.336 1.00 82.81 90 ALA A O 1
ATOM 710 N N . ILE A 1 91 ? -16.059 12.032 18.691 1.00 82.06 91 ILE A N 1
ATOM 711 C CA . ILE A 1 91 ? -17.397 12.577 18.972 1.00 82.06 91 ILE A CA 1
ATOM 712 C C . ILE A 1 91 ? -17.896 12.125 20.353 1.00 82.06 91 ILE A C 1
ATOM 714 O O . ILE A 1 91 ? -18.395 12.940 21.128 1.00 82.06 91 ILE A O 1
ATOM 718 N N . ASN A 1 92 ? -17.740 10.844 20.695 1.00 80.38 92 ASN A N 1
ATOM 719 C CA . ASN A 1 92 ? -18.190 10.296 21.977 1.00 80.38 92 ASN A CA 1
ATOM 720 C C . ASN A 1 92 ? -17.429 10.908 23.170 1.00 80.38 92 ASN A C 1
ATOM 722 O O . ASN A 1 92 ? -18.026 11.222 24.200 1.00 80.38 92 ASN A O 1
ATOM 726 N N . VAL A 1 93 ? -16.119 11.135 23.025 1.00 81.44 93 VAL A N 1
ATOM 727 C CA . VAL A 1 93 ? -15.294 11.809 24.044 1.00 81.44 93 VAL A CA 1
ATOM 728 C C . VAL A 1 93 ? -15.750 13.252 24.261 1.00 81.44 93 VAL A C 1
ATOM 730 O O . VAL A 1 93 ? -15.840 13.692 25.407 1.00 81.44 93 VAL A O 1
ATOM 733 N N . LEU A 1 94 ? -16.076 13.981 23.189 1.00 75.38 94 LEU A N 1
ATOM 734 C CA . LEU A 1 94 ? -16.609 15.344 23.287 1.00 75.38 94 LEU A CA 1
ATOM 735 C C . LEU A 1 94 ? -17.997 15.365 23.941 1.00 75.38 94 LEU A C 1
ATOM 737 O O . LEU A 1 94 ? -18.259 16.219 24.782 1.00 75.38 94 LEU A O 1
ATOM 741 N N . SER A 1 95 ? -18.859 14.398 23.615 1.00 72.69 95 SER A N 1
ATOM 742 C CA . SER A 1 95 ? -20.218 14.320 24.162 1.00 72.69 95 SER A CA 1
ATOM 743 C C . SER A 1 95 ? -20.274 13.923 25.640 1.00 72.69 95 SER A C 1
ATOM 745 O O . SER A 1 95 ? -21.229 14.291 26.312 1.00 72.69 95 SER A O 1
ATOM 747 N N . LYS A 1 96 ? -19.290 13.178 26.164 1.00 62.41 96 LYS A N 1
ATOM 748 C CA . LYS A 1 96 ? -19.217 12.801 27.593 1.00 62.41 96 LYS A CA 1
ATOM 749 C C . LYS A 1 96 ? -18.641 13.891 28.500 1.00 62.41 96 LYS A C 1
ATOM 751 O O . LYS A 1 96 ? -18.628 13.721 29.716 1.00 62.41 96 LYS A O 1
ATOM 756 N N . LYS A 1 97 ? -18.108 14.966 27.919 1.00 56.28 97 LYS A N 1
ATOM 757 C CA . LYS A 1 97 ? -17.489 16.087 28.640 1.00 56.28 97 LYS A CA 1
ATOM 758 C C . LYS A 1 97 ? -18.421 17.298 28.799 1.00 56.28 97 LYS A C 1
ATOM 760 O O . LYS A 1 97 ? -17.964 18.310 29.328 1.00 56.28 97 LYS A O 1
ATOM 765 N N . GLY A 1 98 ? -19.663 17.199 28.316 1.00 47.19 98 GLY A N 1
ATOM 766 C CA . GLY A 1 98 ? -20.718 18.213 28.423 1.00 47.19 98 GLY A CA 1
ATOM 767 C C . GLY A 1 98 ? -21.787 17.845 29.438 1.00 47.19 98 GLY A C 1
ATOM 768 O O . GLY A 1 98 ? -21.963 16.631 29.688 1.00 47.19 98 GLY A O 1
#

Radius of gyration: 17.55 Å; chains: 1; bounding box: 38×32×54 Å

Foldseek 3Di:
DWDWDQDPVCKIKIWADDPNDTDIDIGNDPVVSVVLNVLLVVLLVCLLVDDLVVLLVDDQVNQVSNPHPVSCVVSVHDSVVSNVVVVVVVVVVVVVVD

Sequence (98 aa):
MAYIRPLANNHFRADVRMKGIVKNKTFPTQILAQAWADKIELSIKTIPNLEQSQLLALSDADIDSMGGEELFKQLDVDLFAIRNSAKLEAINVLSKKG

pLDDT: mean 87.05, std 7.24, range [47.19, 93.31]